Protein AF-A0A176YA03-F1 (afdb_monomer_lite)

Structure (mmCIF, N/CA/C/O backbone):
data_AF-A0A176YA03-F1
#
_entry.id   AF-A0A176YA03-F1
#
loop_
_atom_site.group_PDB
_atom_site.id
_atom_site.type_symbol
_atom_site.label_atom_id
_atom_site.label_alt_id
_atom_site.label_comp_id
_atom_site.label_asym_id
_atom_site.label_entity_id
_atom_site.label_seq_id
_atom_site.pdbx_PDB_ins_code
_atom_site.Cartn_x
_atom_site.Cartn_y
_atom_site.Cartn_z
_atom_site.occupancy
_atom_site.B_iso_or_equiv
_atom_site.auth_seq_id
_atom_site.auth_comp_id
_atom_site.auth_asym_id
_atom_site.auth_atom_id
_atom_site.pdbx_PDB_model_num
ATOM 1 N N . MET A 1 1 ? -5.492 6.329 22.529 1.00 81.88 1 MET A N 1
ATOM 2 C CA . MET A 1 1 ? -6.406 5.252 22.102 1.00 81.88 1 MET A CA 1
ATOM 3 C C . MET A 1 1 ? -7.360 5.937 21.164 1.00 81.88 1 MET A C 1
ATOM 5 O O . MET A 1 1 ? -7.962 6.919 21.582 1.00 81.88 1 MET A O 1
ATOM 9 N N . VAL A 1 2 ? -7.432 5.498 19.916 1.00 92.94 2 VAL A N 1
ATOM 10 C CA . VAL A 1 2 ? -8.194 6.234 18.900 1.00 92.94 2 VAL A CA 1
ATOM 11 C C . VAL A 1 2 ? -9.684 5.906 18.968 1.00 92.94 2 VAL A C 1
ATOM 13 O O . VAL A 1 2 ? -10.067 4.830 19.425 1.00 92.94 2 VAL A O 1
ATOM 16 N N . ASP A 1 3 ? -10.537 6.809 18.487 1.00 95.19 3 ASP A N 1
ATOM 17 C CA . ASP A 1 3 ? -11.963 6.523 18.306 1.00 95.19 3 ASP A CA 1
ATOM 18 C C . ASP A 1 3 ? -12.233 5.674 17.045 1.00 95.19 3 ASP A C 1
ATOM 20 O O . ASP A 1 3 ? -11.348 5.429 16.218 1.00 95.19 3 ASP A O 1
ATOM 24 N N . LEU A 1 4 ? -13.474 5.195 16.892 1.00 95.19 4 LEU A N 1
ATOM 25 C CA . LEU A 1 4 ? -13.870 4.343 15.761 1.00 95.19 4 LEU A CA 1
ATOM 26 C C . LEU A 1 4 ? -13.725 5.051 14.407 1.00 95.19 4 LEU A C 1
ATOM 28 O O . LEU A 1 4 ? -13.408 4.404 13.409 1.00 95.19 4 LEU A O 1
ATOM 32 N N . ALA A 1 5 ? -13.957 6.365 14.362 1.00 94.62 5 ALA A N 1
ATOM 33 C CA . ALA A 1 5 ? -13.844 7.146 13.135 1.00 94.62 5 ALA A CA 1
ATOM 34 C C . ALA A 1 5 ? -12.381 7.230 12.682 1.00 94.62 5 ALA A C 1
ATOM 36 O O . ALA A 1 5 ? -12.062 6.984 11.520 1.00 94.62 5 ALA A O 1
ATOM 37 N N . THR A 1 6 ? -11.480 7.492 13.620 1.00 95.56 6 THR A N 1
ATOM 38 C CA . THR A 1 6 ? -10.037 7.542 13.407 1.00 95.56 6 THR A CA 1
ATOM 39 C C . THR A 1 6 ? -9.495 6.165 13.035 1.00 95.56 6 THR A C 1
ATOM 41 O O . THR A 1 6 ? -8.720 6.061 12.087 1.00 95.56 6 THR A O 1
ATOM 44 N N . ALA A 1 7 ? -9.959 5.093 13.686 1.00 96.56 7 ALA A N 1
ATOM 45 C CA . ALA A 1 7 ? -9.622 3.722 13.304 1.00 96.56 7 ALA A CA 1
ATOM 46 C C . ALA A 1 7 ? -10.024 3.406 11.850 1.00 96.56 7 ALA A C 1
ATOM 48 O O . ALA A 1 7 ? -9.227 2.845 11.097 1.00 96.56 7 ALA A O 1
ATOM 49 N N . ALA A 1 8 ? -11.225 3.814 11.428 1.00 96.44 8 ALA A N 1
ATOM 50 C CA . ALA A 1 8 ? -11.693 3.636 10.053 1.00 96.44 8 ALA A CA 1
ATOM 51 C C . ALA A 1 8 ? -10.873 4.452 9.036 1.00 96.44 8 ALA A C 1
ATOM 53 O O . ALA A 1 8 ? -10.605 3.975 7.931 1.00 96.44 8 ALA A O 1
ATOM 54 N N . VAL A 1 9 ? -10.451 5.668 9.400 1.00 96.69 9 VAL A N 1
ATOM 55 C CA . VAL A 1 9 ? -9.565 6.505 8.572 1.00 96.69 9 VAL A CA 1
ATOM 56 C C . VAL A 1 9 ? -8.191 5.857 8.420 1.00 96.69 9 VAL A C 1
ATOM 58 O O . VAL A 1 9 ? -7.697 5.746 7.299 1.00 96.69 9 VAL A O 1
ATOM 61 N N . ILE A 1 10 ? -7.594 5.376 9.513 1.00 97.25 10 ILE A N 1
ATOM 62 C CA . ILE A 1 10 ? -6.307 4.671 9.480 1.00 97.25 10 ILE A CA 1
ATOM 63 C C . ILE A 1 10 ? -6.405 3.425 8.593 1.00 97.25 10 ILE A C 1
ATOM 65 O O . ILE A 1 10 ? -5.587 3.246 7.691 1.00 97.25 10 ILE A O 1
ATOM 69 N N . ALA A 1 11 ? -7.444 2.605 8.784 1.00 97.19 11 ALA A N 1
ATOM 70 C CA . ALA A 1 11 ? -7.681 1.424 7.960 1.00 97.19 11 ALA A CA 1
ATOM 71 C C . ALA A 1 11 ? -7.846 1.772 6.475 1.00 97.19 11 ALA A C 1
ATOM 73 O O . ALA A 1 11 ? -7.317 1.067 5.616 1.00 97.19 11 ALA A O 1
ATOM 74 N N . LYS A 1 12 ? -8.516 2.887 6.156 1.00 97.19 12 LYS A N 1
ATOM 75 C CA . LYS A 1 12 ? -8.605 3.390 4.783 1.00 97.19 12 LYS A CA 1
ATOM 76 C C . LYS A 1 12 ? -7.234 3.742 4.206 1.00 97.19 12 LYS A C 1
ATOM 78 O O . LYS A 1 12 ? -6.927 3.283 3.113 1.00 97.19 12 LYS A O 1
ATOM 83 N N . ILE A 1 13 ? -6.425 4.527 4.920 1.00 97.69 13 ILE A N 1
ATOM 84 C CA . ILE A 1 13 ? -5.099 4.954 4.442 1.00 97.69 13 ILE A CA 1
ATOM 85 C C . ILE A 1 13 ? -4.222 3.737 4.140 1.00 97.69 13 ILE A C 1
ATOM 87 O O . ILE A 1 13 ? -3.588 3.674 3.089 1.00 97.69 13 ILE A O 1
ATOM 91 N N . VAL A 1 14 ? -4.216 2.755 5.043 1.00 97.12 14 VAL A N 1
ATOM 92 C CA . VAL A 1 14 ? -3.431 1.527 4.882 1.00 97.12 14 VAL A CA 1
ATOM 93 C C . VAL A 1 14 ? -3.941 0.699 3.707 1.00 97.12 14 VAL A C 1
ATOM 95 O O . VAL A 1 14 ? -3.142 0.290 2.869 1.00 97.12 14 VAL A O 1
ATOM 98 N N . SER A 1 15 ? -5.260 0.509 3.599 1.00 96.31 15 SER A N 1
ATOM 99 C CA . SER A 1 15 ? -5.883 -0.197 2.474 1.00 96.31 15 SER A CA 1
ATOM 100 C C . SER A 1 15 ? -5.530 0.440 1.128 1.00 96.31 15 SER A C 1
ATOM 102 O O . SER A 1 15 ? -5.131 -0.257 0.196 1.00 96.31 15 SER A O 1
ATOM 104 N N . ASP A 1 16 ? -5.618 1.770 1.035 1.00 96.81 16 ASP A N 1
ATOM 105 C CA . ASP A 1 16 ? -5.291 2.511 -0.182 1.00 96.81 16 ASP A CA 1
ATOM 106 C C . ASP A 1 16 ? -3.795 2.382 -0.527 1.00 96.81 16 ASP A C 1
ATOM 108 O O . ASP A 1 16 ? -3.447 2.180 -1.690 1.00 96.81 16 ASP A O 1
ATOM 112 N N . ALA A 1 17 ? -2.906 2.458 0.470 1.00 96.06 17 ALA A N 1
ATOM 113 C CA . ALA A 1 17 ? -1.460 2.366 0.275 1.00 96.06 17 ALA A CA 1
ATOM 114 C C . ALA A 1 17 ? -1.011 0.971 -0.191 1.00 96.06 17 ALA A C 1
ATOM 116 O O . ALA A 1 17 ? -0.212 0.855 -1.124 1.00 96.06 17 ALA A O 1
ATOM 117 N N . VAL A 1 18 ? -1.548 -0.084 0.428 1.00 94.06 18 VAL A N 1
ATOM 118 C CA . VAL A 1 18 ? -1.314 -1.476 0.017 1.00 94.06 18 VAL A CA 1
ATOM 119 C C . VAL A 1 18 ? -1.878 -1.709 -1.388 1.00 94.06 18 VAL A C 1
ATOM 121 O O . VAL A 1 18 ? -1.164 -2.167 -2.279 1.00 94.06 18 VAL A O 1
ATOM 124 N N . GLY A 1 19 ? -3.113 -1.267 -1.642 1.00 93.38 19 GLY A N 1
ATOM 125 C CA . GLY A 1 19 ? -3.736 -1.368 -2.961 1.00 93.38 19 GLY A CA 1
ATOM 126 C C . GLY A 1 19 ? -2.995 -0.593 -4.059 1.00 93.38 19 GLY A C 1
ATOM 127 O O . GLY A 1 19 ? -2.983 -1.023 -5.214 1.00 93.38 19 GLY A O 1
ATOM 128 N N . ALA A 1 20 ? -2.350 0.531 -3.732 1.00 93.88 20 ALA A N 1
ATOM 129 C CA . ALA A 1 20 ? -1.474 1.247 -4.655 1.00 93.88 20 ALA A CA 1
ATOM 130 C C . ALA A 1 20 ? -0.243 0.400 -5.015 1.00 93.88 20 ALA A C 1
ATOM 132 O O . ALA A 1 20 ? 0.090 0.265 -6.194 1.00 93.88 20 ALA A O 1
ATOM 133 N N . PHE A 1 21 ? 0.400 -0.233 -4.033 1.00 92.94 21 PHE A N 1
ATOM 134 C CA . PHE A 1 21 ? 1.530 -1.120 -4.301 1.00 92.94 21 PHE A CA 1
ATOM 135 C C . PHE A 1 21 ? 1.143 -2.327 -5.161 1.00 92.94 21 PHE A C 1
ATOM 137 O O . PHE A 1 21 ? 1.826 -2.629 -6.140 1.00 92.94 21 PHE A O 1
ATOM 144 N N . ASP A 1 22 ? 0.014 -2.967 -4.862 1.00 90.94 22 ASP A N 1
ATOM 145 C CA . ASP A 1 22 ? -0.452 -4.154 -5.582 1.00 90.94 22 ASP A CA 1
ATOM 146 C C . ASP A 1 22 ? -0.590 -3.930 -7.091 1.00 90.94 22 ASP A C 1
ATOM 148 O O . ASP A 1 22 ? -0.326 -4.832 -7.890 1.00 90.94 22 ASP A O 1
ATOM 152 N N . LYS A 1 23 ? -0.984 -2.718 -7.500 1.00 90.44 23 LYS A N 1
ATOM 153 C CA . LYS A 1 23 ? -1.107 -2.340 -8.917 1.00 90.44 23 LYS A CA 1
ATOM 154 C C . LYS A 1 23 ? 0.237 -2.320 -9.638 1.00 90.44 23 LYS A C 1
ATOM 156 O O . LYS A 1 23 ? 0.282 -2.553 -10.843 1.00 90.44 23 LYS A O 1
ATOM 161 N N . VAL A 1 24 ? 1.321 -2.022 -8.925 1.00 90.38 24 VAL A N 1
ATOM 162 C CA . VAL A 1 24 ? 2.664 -1.881 -9.504 1.00 90.38 24 VAL A CA 1
ATOM 163 C C . VAL A 1 24 ? 3.581 -3.057 -9.181 1.00 90.38 24 VAL A C 1
ATOM 165 O O . VAL A 1 24 ? 4.628 -3.176 -9.814 1.00 90.38 24 VAL A O 1
ATOM 168 N N . PHE A 1 25 ? 3.189 -3.958 -8.273 1.00 88.62 25 PHE A N 1
ATOM 169 C CA . PHE A 1 25 ? 4.016 -5.062 -7.780 1.00 88.62 25 PHE A CA 1
ATOM 170 C C . PHE A 1 25 ? 4.712 -5.853 -8.886 1.00 88.62 25 PHE A C 1
ATOM 172 O O . PHE A 1 25 ? 5.917 -6.078 -8.822 1.00 88.62 25 PHE A O 1
ATOM 179 N N . ARG A 1 26 ? 3.978 -6.269 -9.925 1.00 84.00 26 ARG A N 1
ATOM 180 C CA . ARG A 1 26 ? 4.566 -7.079 -11.002 1.00 84.00 26 ARG A CA 1
ATOM 181 C C . ARG A 1 26 ? 5.707 -6.331 -11.692 1.00 84.00 26 ARG A C 1
ATOM 183 O O . ARG A 1 26 ? 6.813 -6.852 -11.792 1.00 84.00 26 ARG A O 1
ATOM 190 N N . GLY A 1 27 ? 5.454 -5.086 -12.094 1.00 86.00 27 GLY A N 1
ATOM 191 C CA . GLY 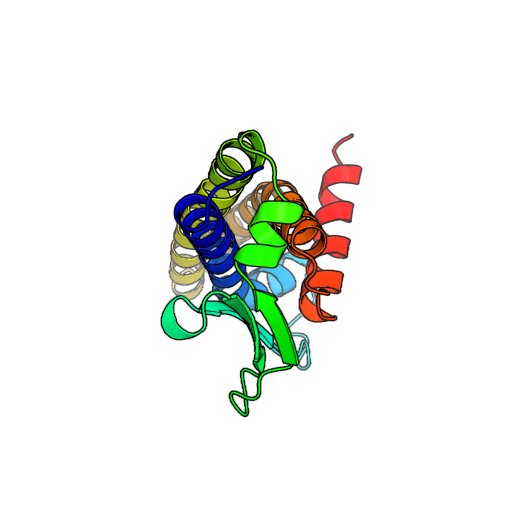A 1 27 ? 6.474 -4.236 -12.701 1.00 86.00 27 GLY A CA 1
ATOM 192 C C . GLY A 1 27 ? 7.628 -3.946 -11.740 1.00 86.00 27 GLY A C 1
ATOM 193 O O . GLY A 1 27 ? 8.785 -3.962 -12.157 1.00 86.00 27 GLY A O 1
ATOM 194 N N . TYR A 1 28 ? 7.326 -3.712 -10.462 1.00 87.31 28 TYR A N 1
ATOM 195 C CA . TYR A 1 28 ? 8.317 -3.509 -9.409 1.00 87.31 28 TYR A CA 1
ATOM 196 C C . TYR A 1 28 ? 9.273 -4.704 -9.331 1.00 87.31 28 TYR A C 1
ATOM 198 O O . TYR A 1 28 ? 10.487 -4.540 -9.459 1.00 87.31 28 TYR A O 1
ATOM 206 N N . MET A 1 29 ? 8.734 -5.921 -9.242 1.00 84.56 29 MET A N 1
ATOM 207 C CA . MET A 1 29 ? 9.519 -7.152 -9.188 1.00 84.56 29 MET A CA 1
ATOM 208 C C . MET A 1 29 ? 10.333 -7.397 -10.463 1.00 84.56 29 MET A C 1
ATOM 210 O O . MET A 1 29 ? 11.495 -7.798 -10.363 1.00 84.56 29 MET A O 1
ATOM 214 N N . ASP A 1 30 ? 9.775 -7.111 -11.643 1.00 81.38 30 ASP A N 1
ATOM 215 C CA . ASP A 1 30 ? 10.484 -7.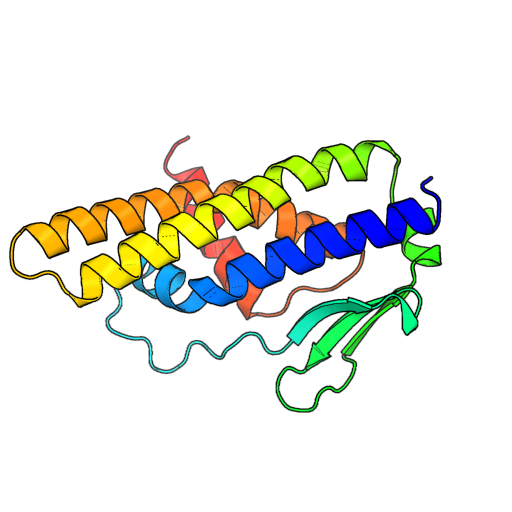228 -12.926 1.00 81.38 30 ASP A CA 1
ATOM 216 C C . ASP A 1 30 ? 11.710 -6.299 -12.981 1.00 81.38 30 ASP A C 1
ATOM 218 O O . ASP A 1 30 ? 12.801 -6.684 -13.420 1.00 81.38 30 ASP A O 1
ATOM 222 N N . VAL A 1 31 ? 11.550 -5.065 -12.497 1.00 83.75 31 VAL A N 1
ATOM 223 C CA . VAL A 1 31 ? 12.626 -4.070 -12.436 1.00 83.75 31 VAL A CA 1
ATOM 224 C C . VAL A 1 31 ? 13.697 -4.482 -11.428 1.00 83.75 31 VAL A C 1
ATOM 226 O O . VAL A 1 31 ? 14.888 -4.360 -11.732 1.00 83.75 31 VAL A O 1
ATOM 229 N N . LEU A 1 32 ? 13.295 -5.006 -10.265 1.00 77.81 32 LEU A N 1
ATOM 230 C CA . LEU A 1 32 ? 14.224 -5.400 -9.209 1.00 77.81 32 LEU A CA 1
ATOM 231 C C . LEU A 1 32 ? 15.024 -6.653 -9.545 1.00 77.81 32 LEU A C 1
ATOM 233 O O . LEU A 1 32 ? 16.244 -6.672 -9.376 1.00 77.81 32 LEU A O 1
ATOM 237 N N . LYS A 1 33 ? 14.362 -7.704 -10.029 1.00 72.06 33 LYS A N 1
ATOM 238 C CA . LYS A 1 33 ? 15.030 -8.988 -10.244 1.00 72.06 33 LYS A CA 1
ATOM 239 C C . LYS A 1 33 ? 15.917 -8.981 -11.490 1.00 72.06 33 LYS A C 1
ATOM 241 O O . LYS A 1 33 ? 16.803 -9.821 -11.580 1.00 72.06 33 LYS A O 1
ATOM 246 N N . ARG A 1 34 ? 15.722 -8.063 -12.455 1.00 59.50 34 ARG A N 1
ATOM 247 C CA . ARG A 1 34 ? 16.318 -8.150 -13.814 1.00 59.50 34 ARG A CA 1
ATOM 248 C C . ARG A 1 34 ? 16.123 -9.534 -14.463 1.00 59.50 34 ARG A C 1
ATOM 250 O O . ARG A 1 34 ? 16.806 -9.850 -15.433 1.00 59.50 34 ARG A O 1
ATOM 257 N N . VAL A 1 35 ? 15.218 -10.354 -13.930 1.00 44.69 35 VAL A N 1
ATOM 258 C CA . VAL A 1 35 ? 14.923 -11.689 -14.433 1.00 44.69 35 VAL A CA 1
ATOM 259 C C . VAL A 1 35 ? 13.874 -11.495 -15.523 1.00 44.69 35 VAL A C 1
ATOM 261 O O . VAL A 1 35 ? 12.863 -10.842 -15.253 1.00 44.69 35 VAL A O 1
ATOM 264 N N . PRO A 1 36 ? 14.103 -11.983 -16.753 1.00 42.03 36 PRO A N 1
ATOM 265 C CA . PRO A 1 36 ? 13.078 -11.957 -17.787 1.00 42.03 36 PRO A CA 1
ATOM 266 C C . PRO A 1 36 ? 11.845 -12.680 -17.245 1.00 42.03 36 PRO A C 1
ATOM 268 O O . PRO A 1 36 ? 11.962 -13.835 -16.852 1.00 42.03 36 PRO A O 1
ATOM 271 N N . THR A 1 37 ? 10.721 -11.958 -17.154 1.00 46.03 37 THR A N 1
ATOM 272 C CA . THR A 1 37 ? 9.368 -12.448 -16.826 1.00 46.03 37 THR A CA 1
ATOM 273 C C . THR A 1 37 ? 9.369 -13.768 -16.064 1.00 46.03 37 THR A C 1
ATOM 275 O O . THR A 1 37 ? 9.226 -14.822 -16.677 1.00 46.03 37 THR A O 1
ATOM 278 N N . VAL A 1 38 ? 9.531 -13.726 -14.736 1.00 42.09 38 VAL A N 1
ATOM 279 C CA . VAL A 1 38 ? 9.273 -14.919 -13.915 1.00 42.09 38 VAL A CA 1
ATOM 280 C C . VAL A 1 38 ? 7.808 -15.293 -14.165 1.00 42.09 38 VAL A C 1
ATOM 282 O O . VAL A 1 38 ? 6.935 -14.503 -13.799 1.00 42.09 38 VAL A O 1
ATOM 285 N N . PRO A 1 39 ? 7.492 -16.444 -14.787 1.00 46.66 39 PRO A N 1
ATOM 286 C CA . PRO A 1 39 ? 6.112 -16.778 -15.144 1.00 46.66 39 PRO A CA 1
ATOM 287 C C . PRO A 1 39 ? 5.208 -17.015 -13.922 1.00 46.66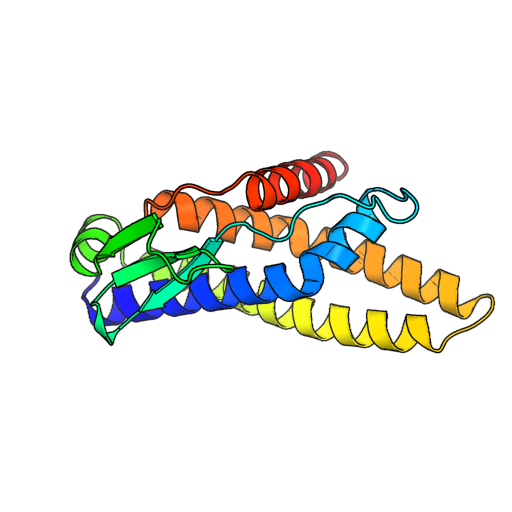 39 PRO A C 1
ATOM 289 O O . PRO A 1 39 ? 4.011 -17.225 -14.072 1.00 46.66 39 PRO A O 1
ATOM 292 N N . THR A 1 40 ? 5.763 -16.997 -12.708 1.00 54.56 40 THR A N 1
ATOM 293 C CA . THR A 1 40 ? 5.121 -17.526 -11.502 1.00 54.56 40 THR A CA 1
ATOM 294 C C . THR A 1 40 ? 5.454 -16.717 -10.245 1.00 54.56 40 THR A C 1
ATOM 296 O O . THR A 1 40 ? 5.822 -17.285 -9.220 1.00 54.56 40 THR A O 1
ATOM 299 N N . LEU A 1 41 ? 5.358 -15.386 -10.284 1.00 56.81 41 LEU A N 1
ATOM 300 C CA . LEU A 1 41 ? 5.044 -14.661 -9.048 1.00 56.81 41 LEU A CA 1
ATOM 301 C C . LEU A 1 41 ? 3.516 -14.607 -8.962 1.00 56.81 41 LEU A C 1
ATOM 303 O O . LEU A 1 41 ? 2.914 -13.859 -9.739 1.00 56.81 41 LEU A O 1
ATOM 307 N N . PRO A 1 42 ? 2.878 -15.443 -8.120 1.00 60.56 42 PRO A N 1
ATOM 308 C CA . PRO A 1 42 ? 1.432 -15.419 -8.000 1.00 60.56 42 PRO A CA 1
ATOM 309 C C . PRO A 1 42 ? 0.982 -14.011 -7.573 1.00 60.56 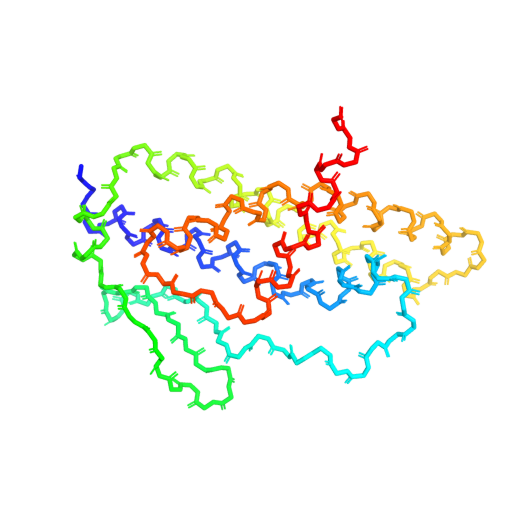42 PRO A C 1
ATOM 311 O O . PRO A 1 42 ? 1.693 -13.338 -6.815 1.00 60.56 42 PRO A O 1
ATOM 314 N N . PRO A 1 43 ? -0.167 -13.527 -8.082 1.00 66.50 43 PRO A N 1
ATOM 315 C CA . PRO A 1 43 ? -0.773 -12.312 -7.548 1.00 66.50 43 PRO A CA 1
ATOM 316 C C . PRO A 1 43 ? -0.987 -12.479 -6.035 1.00 66.50 43 PRO A C 1
ATOM 318 O O . PRO A 1 43 ? -1.076 -13.619 -5.569 1.00 66.50 43 PRO A O 1
ATOM 321 N N . PRO A 1 44 ? -1.075 -11.376 -5.270 1.00 71.00 44 PRO A N 1
ATOM 322 C CA . PRO A 1 44 ? -1.301 -11.478 -3.833 1.00 71.00 44 PRO A CA 1
ATOM 323 C C . PRO A 1 44 ? -2.559 -12.313 -3.589 1.00 71.00 44 PRO A C 1
ATOM 325 O O . PRO A 1 44 ? -3.573 -12.153 -4.283 1.00 71.00 44 PRO A O 1
ATOM 328 N N . ALA A 1 45 ? -2.467 -13.261 -2.658 1.00 78.31 45 ALA A N 1
ATOM 329 C CA . ALA A 1 45 ? -3.554 -14.198 -2.392 1.00 78.31 45 ALA A CA 1
ATOM 330 C C . ALA A 1 45 ? -4.750 -13.457 -1.782 1.00 78.31 45 ALA A C 1
ATOM 332 O O . ALA A 1 45 ? -5.912 -13.804 -2.033 1.00 78.31 45 ALA A O 1
ATOM 333 N N . PHE A 1 46 ? -4.453 -12.385 -1.044 1.00 84.62 46 PHE A N 1
ATOM 334 C CA . PHE A 1 46 ? -5.429 -11.557 -0.360 1.00 84.62 46 PHE A CA 1
ATOM 335 C C . PHE A 1 46 ? -5.298 -10.080 -0.751 1.00 84.62 46 PHE A C 1
ATOM 337 O O . PHE A 1 46 ? -4.259 -9.614 -1.207 1.00 84.62 46 PHE A O 1
ATOM 344 N N . ALA A 1 47 ? -6.383 -9.334 -0.591 1.00 86.94 47 ALA A N 1
ATOM 345 C CA . ALA A 1 47 ? -6.385 -7.881 -0.597 1.00 86.94 47 ALA A CA 1
ATOM 346 C C . ALA A 1 47 ? -6.731 -7.385 0.808 1.00 86.94 47 ALA A C 1
ATOM 348 O O . ALA A 1 47 ? -7.729 -7.836 1.383 1.00 86.94 47 ALA A O 1
ATOM 349 N N . ASP A 1 48 ? -5.940 -6.444 1.319 1.00 90.94 48 ASP A N 1
ATOM 350 C CA . ASP A 1 48 ? -6.196 -5.771 2.589 1.00 90.94 48 ASP A CA 1
ATOM 351 C C . ASP A 1 48 ? -7.149 -4.592 2.368 1.00 90.94 48 ASP A C 1
ATOM 353 O O . ASP A 1 48 ? -6.824 -3.578 1.741 1.00 90.94 48 ASP A O 1
ATOM 357 N N . VAL A 1 49 ? -8.378 -4.748 2.850 1.00 91.44 49 VAL A N 1
ATOM 358 C CA . VAL A 1 49 ? -9.516 -3.902 2.499 1.00 91.44 49 VAL A CA 1
ATOM 359 C C . VAL A 1 49 ? -10.101 -3.250 3.740 1.00 91.44 49 VAL A C 1
ATOM 361 O O . VAL A 1 49 ? -10.486 -3.917 4.703 1.00 91.44 49 VAL A O 1
ATOM 364 N N . ASN A 1 50 ? -10.248 -1.929 3.690 1.00 95.25 50 ASN A N 1
ATOM 365 C CA . ASN A 1 50 ? -11.097 -1.218 4.634 1.00 95.25 50 ASN A CA 1
ATOM 366 C C . ASN A 1 50 ? -12.574 -1.545 4.370 1.00 95.25 50 ASN A C 1
ATOM 368 O O . ASN A 1 50 ? -13.076 -1.314 3.270 1.00 95.25 50 ASN A O 1
ATOM 372 N N . SER A 1 51 ? -13.286 -2.055 5.374 1.00 93.62 51 SER A N 1
ATOM 373 C CA . SER A 1 51 ? -14.658 -2.551 5.243 1.00 93.62 51 SER A CA 1
ATOM 374 C C . SER A 1 51 ? -15.590 -1.889 6.272 1.00 93.62 51 SER A C 1
ATOM 376 O O . SER A 1 51 ? -16.002 -2.544 7.236 1.00 93.62 51 SER A O 1
ATOM 378 N N . PRO A 1 52 ? -15.987 -0.610 6.074 1.00 92.38 52 PRO A N 1
ATOM 379 C CA . PRO A 1 52 ? -16.847 0.124 7.009 1.00 92.38 52 PRO A CA 1
ATOM 380 C C . PRO A 1 52 ? -18.184 -0.550 7.309 1.00 92.38 52 PRO A C 1
ATOM 382 O O . PRO A 1 52 ? -18.624 -0.541 8.451 1.00 92.38 52 PRO A O 1
ATOM 385 N N . HIS A 1 53 ? -18.800 -1.215 6.329 1.00 91.69 53 HIS A N 1
ATOM 386 C CA . HIS A 1 53 ? -20.046 -1.967 6.530 1.00 91.69 53 HIS A CA 1
ATOM 387 C C . HIS A 1 53 ? -19.889 -3.175 7.464 1.00 91.69 53 HIS A C 1
ATOM 389 O O . HIS A 1 53 ? -20.875 -3.658 8.006 1.00 91.69 53 HIS A O 1
ATOM 395 N N . GLN A 1 54 ? -18.659 -3.659 7.661 1.00 90.94 54 GLN A N 1
ATOM 396 C CA . GLN A 1 54 ? -18.319 -4.719 8.620 1.00 90.94 54 GLN A CA 1
ATOM 397 C C . GLN A 1 54 ? -17.650 -4.163 9.883 1.00 90.94 54 GLN A C 1
ATOM 399 O O . GLN A 1 54 ? -17.245 -4.941 10.741 1.00 90.94 54 GLN A O 1
ATOM 404 N N . ASN A 1 55 ? -17.520 -2.835 10.005 1.00 95.44 55 ASN A N 1
ATOM 405 C CA . ASN A 1 55 ? -16.756 -2.169 11.061 1.00 95.44 55 ASN A CA 1
ATOM 406 C C . ASN A 1 55 ? -15.358 -2.783 11.256 1.00 95.44 55 ASN A C 1
ATOM 408 O O . ASN A 1 55 ? -14.949 -3.058 12.388 1.00 95.44 55 ASN A O 1
ATOM 412 N N . ALA A 1 56 ? -14.654 -3.063 10.155 1.00 95.81 56 ALA A N 1
ATOM 413 C CA . ALA A 1 56 ? -13.405 -3.811 10.198 1.00 95.81 56 ALA A CA 1
ATOM 414 C C . ALA A 1 56 ? -12.443 -3.486 9.051 1.00 95.81 56 ALA A C 1
ATOM 416 O O . ALA A 1 56 ? -12.839 -3.052 7.971 1.00 95.81 56 ALA A O 1
ATOM 417 N N . PHE A 1 57 ? -11.173 -3.789 9.293 1.00 95.88 57 PHE A N 1
ATOM 418 C CA . PHE A 1 57 ? -10.130 -3.965 8.296 1.00 95.88 57 PHE A CA 1
ATOM 419 C C . PHE A 1 57 ? -9.937 -5.465 8.052 1.00 95.88 57 PHE A C 1
ATOM 421 O O . PHE A 1 57 ? -9.803 -6.239 9.002 1.00 95.88 57 PHE A O 1
ATOM 428 N N . VAL A 1 58 ? -10.005 -5.903 6.796 1.00 94.75 58 VAL A N 1
ATOM 429 C CA . VAL A 1 58 ? -10.124 -7.328 6.455 1.00 94.75 58 VAL A CA 1
ATOM 430 C C . VAL A 1 58 ? -9.139 -7.725 5.368 1.00 94.75 58 VAL A C 1
ATOM 432 O O . VAL A 1 58 ? -8.962 -6.985 4.407 1.00 94.75 58 VAL A O 1
ATOM 435 N N . ALA A 1 59 ? -8.580 -8.928 5.467 1.00 92.19 59 ALA A N 1
ATOM 436 C CA . ALA A 1 59 ? -7.885 -9.563 4.353 1.00 92.19 59 ALA A CA 1
ATOM 437 C C . ALA A 1 59 ? -8.873 -10.490 3.633 1.00 92.19 59 ALA A C 1
ATOM 439 O O . ALA A 1 59 ? -9.422 -11.415 4.246 1.00 92.19 59 ALA A O 1
ATOM 440 N N . ARG A 1 60 ? -9.134 -10.247 2.344 1.00 90.62 60 ARG A N 1
ATOM 441 C CA . ARG A 1 60 ? -10.054 -11.060 1.525 1.00 90.62 60 ARG A CA 1
ATOM 442 C C . ARG A 1 60 ? -9.346 -11.712 0.359 1.00 90.62 60 ARG A C 1
ATOM 444 O O . ARG A 1 60 ? -8.564 -11.057 -0.320 1.00 90.62 60 ARG A O 1
ATOM 451 N N . SER A 1 61 ? -9.689 -12.964 0.074 1.00 86.56 61 SER A N 1
ATOM 452 C CA . SER A 1 61 ? -9.229 -13.648 -1.132 1.00 86.56 61 SER A CA 1
ATOM 453 C C . SER A 1 61 ? -9.617 -12.856 -2.374 1.00 86.56 61 SER A C 1
ATOM 455 O O . SER A 1 61 ? -10.783 -12.495 -2.554 1.00 86.56 61 SER A O 1
ATOM 457 N N . ARG A 1 62 ? -8.651 -12.641 -3.267 1.00 82.44 62 ARG A N 1
ATOM 458 C CA . ARG A 1 62 ? -8.916 -12.013 -4.568 1.00 82.44 62 ARG A CA 1
ATOM 459 C C . ARG A 1 62 ? -9.678 -12.922 -5.534 1.00 82.44 62 ARG A C 1
ATOM 461 O O . ARG A 1 62 ? -10.248 -12.423 -6.497 1.00 82.44 62 ARG A O 1
ATOM 468 N N . GLN A 1 63 ? -9.680 -14.234 -5.296 1.00 83.06 63 GLN A N 1
ATOM 469 C CA . GLN A 1 63 ? -10.280 -15.222 -6.199 1.00 83.06 63 GLN A CA 1
ATOM 470 C C . GLN A 1 63 ? -11.706 -15.595 -5.793 1.00 83.06 63 GLN A C 1
ATOM 472 O O . GLN A 1 63 ? -12.587 -15.670 -6.642 1.00 83.06 63 GLN A O 1
ATOM 477 N N . SER A 1 64 ? -11.938 -15.828 -4.500 1.00 83.56 64 SER A N 1
ATOM 478 C CA . SER A 1 64 ? -13.220 -16.333 -3.989 1.00 83.56 64 SER A CA 1
ATOM 479 C C . SER A 1 64 ? -14.008 -15.307 -3.175 1.00 83.56 64 SER A C 1
ATOM 481 O O . SER A 1 64 ? -15.086 -15.628 -2.683 1.00 83.56 64 SER A O 1
ATOM 483 N N . ALA A 1 65 ? -13.463 -14.100 -2.970 1.00 79.56 65 ALA A N 1
ATOM 484 C CA . ALA A 1 65 ? -13.971 -13.090 -2.035 1.00 79.56 65 ALA A CA 1
ATOM 485 C C . ALA A 1 65 ? -14.095 -13.570 -0.572 1.00 79.56 65 ALA A C 1
ATOM 487 O O . ALA A 1 65 ? -14.603 -12.837 0.281 1.00 79.56 65 ALA A O 1
ATOM 488 N N . GLN A 1 66 ? -13.602 -14.774 -0.261 1.00 87.19 66 GLN A N 1
ATOM 489 C CA . GLN A 1 66 ? -13.630 -15.345 1.076 1.00 87.19 66 GLN A CA 1
ATOM 490 C C . GLN A 1 66 ? -12.801 -14.494 2.035 1.00 87.19 66 GLN A C 1
ATOM 492 O O . GLN A 1 66 ? -11.685 -14.072 1.723 1.00 87.19 66 GLN A O 1
ATOM 497 N N . LEU A 1 67 ? -13.354 -14.252 3.218 1.00 88.62 67 LEU A N 1
ATOM 498 C CA . LEU A 1 67 ? -12.675 -13.530 4.278 1.00 88.62 67 LEU A CA 1
ATOM 499 C C . LEU A 1 67 ? -11.655 -14.451 4.956 1.00 88.62 67 LEU A C 1
ATOM 501 O O . LEU A 1 67 ? -12.004 -15.547 5.387 1.00 88.62 67 LEU A O 1
ATOM 505 N N . TYR A 1 68 ? -10.403 -14.004 5.014 1.00 88.62 68 TYR A N 1
ATOM 506 C CA . TYR A 1 68 ? -9.284 -14.773 5.557 1.00 88.62 68 TYR A CA 1
ATOM 507 C C . TYR A 1 68 ? -8.856 -14.254 6.931 1.00 88.62 68 TYR A C 1
ATOM 509 O O . TYR A 1 68 ? -8.603 -15.033 7.845 1.00 88.62 68 TYR A O 1
ATOM 517 N N . GLN A 1 69 ? -8.822 -12.930 7.095 1.00 93.31 69 GLN A N 1
ATOM 518 C CA . GLN A 1 69 ? -8.501 -12.281 8.364 1.00 93.31 69 GLN A CA 1
ATOM 519 C C . GLN A 1 69 ? -9.412 -11.079 8.594 1.00 93.31 69 GLN A C 1
ATOM 521 O O . GLN A 1 69 ? -9.920 -10.464 7.653 1.00 93.31 69 GLN A O 1
ATOM 526 N N . THR A 1 70 ? -9.636 -10.737 9.858 1.00 95.56 70 THR A N 1
ATOM 527 C CA . THR A 1 70 ? -10.451 -9.587 10.260 1.00 95.56 70 THR A CA 1
ATOM 528 C C . THR A 1 70 ? -9.877 -8.954 11.507 1.00 95.56 70 THR A C 1
ATOM 530 O O . THR A 1 70 ? -9.645 -9.634 12.504 1.00 95.56 70 THR A O 1
ATOM 533 N N . VAL A 1 71 ? -9.733 -7.635 11.459 1.00 96.44 71 VAL A N 1
ATOM 534 C CA . VAL A 1 71 ? -9.499 -6.792 12.623 1.00 96.44 71 VAL A CA 1
ATOM 535 C C . VAL A 1 71 ? -10.612 -5.760 12.682 1.00 96.44 71 VAL A C 1
ATOM 537 O O . VAL A 1 71 ? -10.743 -4.905 11.810 1.00 96.44 71 VAL A O 1
ATOM 540 N N . THR A 1 72 ? -11.441 -5.838 13.713 1.00 97.69 72 THR A N 1
ATOM 541 C CA . THR A 1 72 ? -12.522 -4.872 13.924 1.00 97.69 72 THR A CA 1
ATOM 542 C C . THR A 1 72 ? -11.967 -3.493 14.271 1.00 97.69 72 THR A C 1
ATOM 544 O O . THR A 1 72 ? -10.896 -3.368 14.863 1.00 97.69 72 THR A O 1
ATOM 547 N N . TYR A 1 73 ? -12.724 -2.436 13.990 1.00 97.50 73 TYR A N 1
ATOM 548 C CA . TYR A 1 73 ? -12.349 -1.083 14.397 1.00 97.50 73 TYR A CA 1
ATOM 549 C C . TYR A 1 73 ? -12.199 -0.952 15.912 1.00 97.50 73 TYR A C 1
ATOM 551 O O . TYR A 1 73 ? -11.331 -0.216 16.356 1.00 97.50 73 TYR A O 1
ATOM 559 N N . LYS A 1 74 ? -12.960 -1.714 16.708 1.00 96.81 74 LYS A N 1
ATOM 560 C CA . LYS A 1 74 ? -12.775 -1.764 18.168 1.00 96.81 74 LYS A CA 1
ATOM 561 C C . LYS A 1 74 ? -11.389 -2.290 18.549 1.00 96.81 74 LYS A C 1
ATOM 563 O O . LYS A 1 74 ? -10.698 -1.661 19.339 1.00 96.81 74 LYS A O 1
ATOM 568 N N . GLN A 1 75 ? -10.950 -3.383 17.926 1.00 97.12 75 GLN A N 1
ATOM 569 C CA . GLN A 1 75 ? -9.594 -3.905 18.127 1.00 97.12 75 GLN A CA 1
ATOM 570 C C . GLN A 1 75 ? -8.525 -2.916 17.643 1.00 97.12 75 GLN A C 1
ATOM 572 O O . GLN A 1 75 ? -7.459 -2.824 18.244 1.00 97.12 75 GLN A O 1
ATOM 577 N N . LEU A 1 76 ? -8.793 -2.155 16.577 1.00 96.75 76 LEU A N 1
ATOM 578 C CA . LEU A 1 76 ? -7.894 -1.083 16.147 1.00 96.75 76 LEU A CA 1
ATOM 579 C C . LEU A 1 76 ? -7.831 0.057 17.168 1.00 96.75 76 LEU A C 1
ATOM 581 O O . LEU A 1 76 ? -6.735 0.530 17.449 1.00 96.75 76 LEU A O 1
ATOM 585 N N . CYS A 1 77 ? -8.956 0.464 17.762 1.00 96.62 77 CYS A N 1
ATOM 586 C CA . CYS A 1 77 ? -8.976 1.459 18.836 1.00 96.62 77 CYS A CA 1
ATOM 587 C C . CYS A 1 77 ? -8.041 1.052 19.978 1.00 96.62 77 CYS A C 1
ATOM 589 O O . CYS A 1 77 ? -7.238 1.868 20.416 1.00 96.62 77 CYS A O 1
ATOM 591 N N . GLU A 1 78 ? -8.093 -0.214 20.399 1.00 95.69 78 GLU A N 1
ATOM 592 C CA . GLU A 1 78 ? -7.264 -0.771 21.477 1.00 95.69 78 GLU A CA 1
ATOM 593 C C . GLU A 1 78 ? -5.767 -0.842 21.126 1.00 95.69 78 GLU A C 1
ATOM 595 O O . GLU A 1 78 ? -4.918 -0.715 22.007 1.00 95.69 78 GLU A O 1
ATOM 600 N N . ARG A 1 79 ? -5.430 -1.049 19.846 1.00 95.19 79 ARG A N 1
ATOM 601 C CA . ARG A 1 79 ? -4.044 -1.237 19.374 1.00 95.19 79 ARG A CA 1
ATOM 602 C C . ARG A 1 79 ? -3.344 0.057 18.971 1.00 95.19 79 ARG A C 1
ATOM 604 O O . ARG A 1 79 ? -2.114 0.107 18.988 1.00 95.19 79 ARG A O 1
ATOM 611 N N . LEU A 1 80 ? -4.103 1.064 18.548 1.00 96.25 80 LEU A N 1
ATOM 612 C CA . LEU A 1 80 ? -3.569 2.263 17.911 1.00 96.25 80 LEU A CA 1
ATOM 613 C C . LEU A 1 80 ? -3.592 3.477 18.846 1.00 96.25 80 LEU A C 1
ATOM 615 O O . LEU A 1 80 ? -4.491 3.672 19.672 1.00 96.25 80 LEU A O 1
ATOM 619 N N . SER A 1 81 ? -2.583 4.325 18.682 1.00 95.12 81 SER A N 1
ATOM 620 C CA . SER A 1 81 ? -2.461 5.615 19.353 1.00 95.12 81 SER A CA 1
ATOM 621 C C . SER A 1 81 ? -2.789 6.768 18.405 1.00 95.12 81 SER A C 1
ATOM 623 O O . SER A 1 81 ? -2.863 6.601 17.191 1.00 95.12 81 SER A O 1
ATOM 625 N N . ASP A 1 82 ? -2.974 7.966 18.950 1.00 88.12 82 ASP A N 1
ATOM 626 C CA . ASP A 1 82 ? -3.410 9.123 18.159 1.00 88.12 82 ASP A CA 1
ATOM 627 C C . ASP A 1 82 ? -2.344 9.536 17.125 1.00 88.12 82 ASP A C 1
ATOM 629 O O . ASP A 1 82 ? -2.673 9.941 16.011 1.00 88.12 82 ASP A O 1
ATOM 633 N N . GLY A 1 83 ? -1.063 9.315 17.445 1.00 94.06 83 GLY A N 1
ATOM 634 C CA . GLY A 1 83 ? 0.058 9.543 16.529 1.00 94.06 83 GLY A CA 1
ATOM 635 C C . GLY A 1 83 ? 0.154 8.533 15.381 1.00 94.06 83 GLY A C 1
ATOM 636 O O . GLY A 1 83 ? 0.848 8.790 14.400 1.00 94.06 83 GLY A O 1
ATOM 637 N N . ASP A 1 84 ? -0.551 7.399 15.451 1.00 96.25 84 ASP A N 1
ATOM 638 C CA . ASP A 1 84 ? -0.505 6.385 14.394 1.00 96.25 84 ASP A CA 1
ATOM 639 C C . ASP A 1 84 ? -1.150 6.859 13.094 1.00 96.25 84 ASP A C 1
ATOM 641 O O . ASP A 1 84 ? -0.723 6.462 12.007 1.00 96.25 84 ASP A O 1
ATOM 645 N N . ARG A 1 85 ? -2.140 7.751 13.192 1.00 94.88 85 ARG A N 1
ATOM 646 C CA . ARG A 1 85 ? -2.731 8.392 12.020 1.00 94.88 85 ARG A CA 1
ATOM 647 C C . ARG A 1 85 ? -1.706 9.256 11.292 1.00 94.88 85 ARG A C 1
ATOM 649 O O . ARG A 1 85 ? -1.490 9.069 10.099 1.00 94.88 85 ARG A O 1
ATOM 656 N N . GLU A 1 86 ? -1.068 10.182 12.000 1.00 94.38 86 GLU A N 1
ATOM 657 C CA . GLU A 1 86 ? -0.062 11.073 11.408 1.00 94.38 86 GLU A CA 1
ATOM 658 C C . GLU A 1 86 ? 1.123 10.281 10.848 1.00 94.38 86 GLU A C 1
ATOM 660 O O . GLU A 1 86 ? 1.606 10.560 9.746 1.00 94.38 86 GLU A O 1
ATOM 665 N N . TYR A 1 87 ? 1.536 9.236 11.573 1.00 96.12 87 TYR A N 1
ATOM 666 C CA . TYR A 1 87 ? 2.583 8.326 11.137 1.00 96.12 87 TYR A CA 1
ATOM 667 C C . TYR A 1 87 ? 2.267 7.691 9.781 1.00 96.12 87 TYR A C 1
ATOM 669 O O . TYR A 1 87 ? 3.125 7.714 8.900 1.00 96.12 87 TYR A O 1
ATOM 677 N N . ILE A 1 88 ? 1.064 7.130 9.597 1.00 97.06 88 ILE A N 1
ATOM 678 C CA . ILE A 1 88 ? 0.726 6.355 8.394 1.00 97.06 88 ILE A CA 1
ATOM 679 C C . ILE A 1 88 ? 0.294 7.224 7.207 1.00 97.06 88 ILE A C 1
ATOM 681 O O . ILE A 1 88 ? 0.426 6.803 6.056 1.00 97.06 88 ILE A O 1
ATOM 685 N N . GLU A 1 89 ? -0.154 8.459 7.449 1.00 96.56 89 GLU A N 1
ATOM 686 C CA . GLU A 1 89 ? -0.513 9.405 6.386 1.00 96.56 89 GLU A CA 1
ATOM 687 C C . GLU A 1 89 ? 0.664 9.699 5.446 1.00 96.56 89 GLU A C 1
ATOM 689 O O . GLU A 1 89 ? 0.494 9.721 4.226 1.00 96.56 89 GLU A O 1
ATOM 694 N N . THR A 1 90 ? 1.867 9.889 5.991 1.00 96.56 90 THR A N 1
ATOM 695 C CA . THR A 1 90 ? 3.063 10.215 5.197 1.00 96.56 90 THR A CA 1
ATOM 696 C C . THR A 1 90 ? 3.462 9.095 4.222 1.00 96.56 90 THR A C 1
ATOM 698 O O . THR A 1 90 ? 3.497 9.349 3.013 1.00 96.56 90 THR A O 1
ATOM 701 N N . PRO A 1 91 ? 3.743 7.854 4.671 1.00 96.88 91 PRO A N 1
ATOM 702 C CA . PRO A 1 91 ? 4.066 6.761 3.764 1.00 96.88 91 PRO A CA 1
ATOM 703 C C . PRO A 1 91 ? 2.871 6.385 2.875 1.00 96.88 91 PRO A C 1
ATOM 705 O O . PRO A 1 91 ? 3.087 6.047 1.715 1.00 96.88 91 PRO A O 1
ATOM 708 N N . GLY A 1 92 ? 1.623 6.526 3.344 1.00 96.56 92 GLY A N 1
ATOM 709 C CA . GLY A 1 92 ? 0.436 6.299 2.515 1.00 96.56 92 GLY A CA 1
ATOM 710 C C . GLY A 1 92 ? 0.356 7.244 1.311 1.00 96.56 92 GLY A C 1
ATOM 711 O O . GLY A 1 92 ? 0.215 6.793 0.173 1.00 96.56 92 GLY A O 1
ATOM 712 N N . ARG A 1 93 ? 0.540 8.555 1.527 1.00 96.69 93 ARG A N 1
ATOM 713 C CA . ARG A 1 93 ? 0.595 9.551 0.438 1.00 96.69 93 ARG A CA 1
ATOM 714 C C . ARG A 1 93 ? 1.785 9.324 -0.494 1.00 96.69 93 ARG A C 1
ATOM 716 O O . ARG A 1 93 ? 1.655 9.494 -1.706 1.00 96.69 93 ARG A O 1
ATOM 723 N N . ALA A 1 94 ? 2.936 8.934 0.055 1.00 96.88 94 ALA A N 1
ATOM 724 C CA . ALA A 1 94 ? 4.112 8.613 -0.747 1.00 96.88 94 ALA A CA 1
ATOM 725 C C . ALA A 1 94 ? 3.842 7.427 -1.688 1.00 96.88 94 ALA A C 1
ATOM 727 O O . ALA A 1 94 ? 4.154 7.515 -2.874 1.00 96.88 94 ALA A O 1
ATOM 728 N N . MET A 1 95 ? 3.206 6.360 -1.19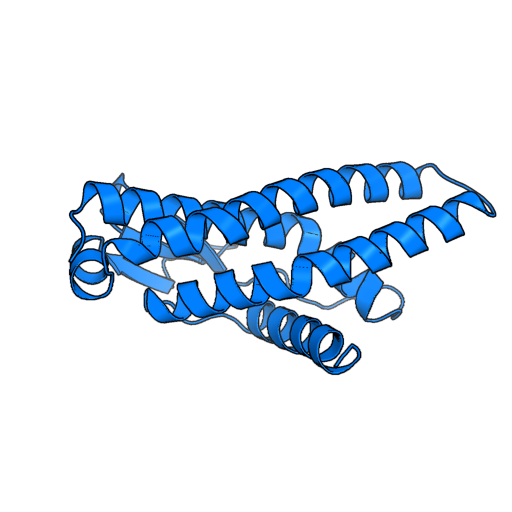5 1.00 97.00 95 MET A N 1
ATOM 729 C CA . MET A 1 95 ? 2.858 5.189 -2.006 1.00 97.00 95 MET A CA 1
ATOM 730 C C . MET A 1 95 ? 1.912 5.529 -3.162 1.00 97.00 95 MET A C 1
ATOM 732 O O . MET A 1 95 ? 2.174 5.113 -4.290 1.00 97.00 95 MET A O 1
ATOM 736 N N . ASP A 1 96 ? 0.871 6.331 -2.923 1.00 96.31 96 ASP A N 1
ATOM 737 C CA . ASP A 1 96 ? -0.025 6.802 -3.992 1.00 96.31 96 ASP A CA 1
ATOM 738 C C . ASP A 1 96 ? 0.731 7.641 -5.041 1.00 96.31 96 ASP A C 1
ATOM 740 O O . ASP A 1 96 ? 0.635 7.390 -6.245 1.00 96.31 96 ASP A O 1
ATOM 744 N N . SER A 1 97 ? 1.566 8.587 -4.598 1.00 97.06 97 SER A N 1
ATOM 745 C CA . SER A 1 97 ? 2.378 9.413 -5.501 1.00 97.06 97 SER A CA 1
ATOM 746 C C . SER A 1 97 ? 3.320 8.570 -6.365 1.00 97.06 97 SER A C 1
ATOM 748 O O . SER A 1 97 ? 3.361 8.730 -7.590 1.00 97.06 97 SER A O 1
ATOM 750 N N . TYR A 1 98 ? 4.045 7.631 -5.755 1.00 96.75 98 TYR A N 1
ATOM 751 C CA . TYR A 1 98 ? 4.961 6.766 -6.487 1.00 96.75 98 TYR A CA 1
ATOM 752 C C . TYR A 1 98 ? 4.228 5.809 -7.425 1.00 96.75 98 TYR A C 1
ATOM 754 O O . TYR A 1 98 ? 4.719 5.570 -8.525 1.00 96.75 98 TYR A O 1
ATOM 762 N N . GLN A 1 99 ? 3.047 5.303 -7.055 1.00 96.00 99 GLN A N 1
ATOM 763 C CA . GLN A 1 99 ? 2.224 4.487 -7.949 1.00 96.00 99 GLN A CA 1
ATOM 764 C C . GLN A 1 99 ? 1.844 5.259 -9.218 1.00 96.00 99 GLN A C 1
ATOM 766 O O . GLN A 1 99 ? 1.962 4.724 -10.319 1.00 96.00 99 GLN A O 1
ATOM 771 N N . ARG A 1 100 ? 1.418 6.521 -9.102 1.00 96.50 100 ARG A N 1
ATOM 772 C CA . ARG A 1 100 ? 1.064 7.349 -10.271 1.00 96.50 100 ARG A CA 1
ATOM 773 C C . ARG A 1 100 ? 2.264 7.597 -11.181 1.00 96.50 100 ARG A C 1
ATOM 775 O O . ARG A 1 100 ? 2.163 7.417 -12.393 1.00 96.50 100 ARG A O 1
ATOM 782 N N . GLN A 1 101 ? 3.405 7.961 -10.595 1.00 96.25 101 GLN A N 1
ATOM 783 C CA . GLN A 1 101 ? 4.650 8.156 -11.341 1.00 96.25 101 GLN A CA 1
ATOM 784 C C . GLN A 1 101 ? 5.086 6.865 -12.037 1.00 96.25 101 GLN A C 1
ATOM 786 O O . GLN A 1 101 ? 5.450 6.886 -13.209 1.00 96.25 101 GLN A O 1
ATOM 791 N N . TRP A 1 102 ? 4.992 5.732 -11.339 1.00 96.00 102 TRP A N 1
ATOM 792 C CA . TRP A 1 102 ? 5.327 4.427 -11.889 1.00 96.00 102 TRP A CA 1
ATOM 793 C C . TRP A 1 102 ? 4.497 4.093 -13.118 1.00 96.00 102 TRP A C 1
ATOM 795 O O . TRP A 1 102 ? 5.071 3.752 -14.147 1.00 96.00 102 TRP A O 1
ATOM 805 N N . LEU A 1 103 ? 3.167 4.193 -13.022 1.00 93.69 103 LEU A N 1
ATOM 806 C CA . LEU A 1 103 ? 2.279 3.876 -14.141 1.00 93.69 103 LEU A CA 1
ATOM 807 C C . LEU A 1 103 ? 2.595 4.751 -15.356 1.00 93.69 103 LEU A C 1
ATOM 809 O O . LEU A 1 103 ? 2.765 4.219 -16.447 1.00 93.69 103 LEU A O 1
ATOM 813 N N . SER A 1 104 ? 2.805 6.054 -15.147 1.00 94.31 104 SER A N 1
ATOM 814 C CA . SER A 1 104 ? 3.171 6.973 -16.229 1.00 94.31 104 SER A CA 1
ATOM 815 C C . SER A 1 104 ? 4.480 6.577 -16.925 1.00 94.31 104 SER A C 1
ATOM 817 O O . SER A 1 104 ? 4.533 6.498 -18.151 1.00 94.31 104 SER A O 1
ATOM 819 N N . VAL A 1 105 ? 5.538 6.274 -16.163 1.00 93.50 105 VAL A N 1
ATOM 820 C CA . VAL A 1 105 ? 6.837 5.870 -16.733 1.00 93.50 105 VAL A CA 1
ATOM 821 C C . VAL A 1 105 ? 6.746 4.492 -17.395 1.00 93.50 105 VAL A C 1
ATOM 823 O O . VAL A 1 105 ? 7.367 4.251 -18.432 1.00 93.50 105 VAL A O 1
ATOM 826 N N . TYR A 1 106 ? 5.974 3.575 -16.814 1.00 88.25 106 TYR A N 1
ATOM 827 C CA . TYR A 1 106 ? 5.789 2.229 -17.346 1.00 88.25 106 TYR A CA 1
ATOM 828 C C . TYR A 1 106 ? 5.047 2.249 -18.690 1.00 88.25 106 TYR A C 1
ATOM 830 O O . TYR A 1 106 ? 5.473 1.573 -19.626 1.00 88.25 106 TYR A O 1
ATOM 838 N N . GLU A 1 107 ? 3.998 3.065 -18.811 1.00 88.81 107 GLU A N 1
ATOM 839 C CA . GLU A 1 107 ? 3.269 3.297 -20.064 1.00 88.81 107 GLU A CA 1
ATOM 840 C C . GLU A 1 107 ? 4.164 3.936 -21.131 1.00 88.81 107 GLU A C 1
ATOM 842 O O . GLU A 1 107 ? 4.245 3.428 -22.248 1.00 88.81 107 GLU A O 1
ATOM 847 N N . GLN A 1 108 ? 4.916 4.986 -20.783 1.00 89.56 108 GLN A N 1
ATOM 848 C CA . GLN A 1 108 ? 5.872 5.615 -21.704 1.00 89.56 108 GLN A CA 1
ATOM 849 C C . GLN A 1 108 ? 6.917 4.615 -22.210 1.00 89.56 108 GLN A C 1
ATOM 851 O O . GLN A 1 108 ? 7.232 4.583 -23.399 1.00 89.56 108 GLN A O 1
ATOM 856 N N . ARG A 1 109 ? 7.424 3.741 -21.329 1.00 87.69 109 ARG A N 1
ATOM 857 C CA . ARG A 1 109 ? 8.399 2.708 -21.703 1.00 87.69 109 ARG A CA 1
ATOM 858 C C . ARG A 1 109 ? 7.829 1.722 -22.717 1.00 87.69 109 ARG A C 1
ATOM 860 O O . ARG A 1 109 ? 8.581 1.260 -23.570 1.00 87.69 109 ARG A O 1
ATOM 867 N N . ALA A 1 110 ? 6.543 1.387 -22.624 1.00 83.19 110 ALA A N 1
ATOM 868 C CA . ALA A 1 110 ? 5.897 0.468 -23.558 1.00 83.19 110 ALA A CA 1
ATOM 869 C C . ALA A 1 110 ? 5.818 1.030 -24.991 1.00 83.19 110 ALA A C 1
ATOM 871 O O . ALA A 1 110 ? 5.733 0.253 -25.938 1.00 83.19 110 ALA A O 1
ATOM 872 N N . LEU A 1 111 ? 5.879 2.356 -25.144 1.00 87.38 111 LEU A N 1
ATOM 873 C CA . LEU A 1 111 ? 5.810 3.060 -26.429 1.00 87.38 111 LEU A CA 1
ATOM 874 C C . LEU A 1 111 ? 7.188 3.497 -26.961 1.00 87.38 111 LEU A C 1
ATOM 876 O O . LEU A 1 111 ? 7.297 3.927 -28.107 1.00 87.38 111 LEU A O 1
ATOM 880 N N . ALA A 1 112 ? 8.236 3.410 -26.140 1.00 85.88 112 ALA A N 1
ATOM 881 C CA . ALA A 1 112 ? 9.577 3.885 -26.469 1.00 85.88 112 ALA A CA 1
ATOM 882 C C . ALA A 1 112 ? 10.403 2.863 -27.277 1.00 85.88 112 ALA A C 1
ATOM 884 O O . ALA A 1 112 ? 10.160 1.656 -27.238 1.00 85.88 112 ALA A O 1
ATOM 885 N N . SER A 1 113 ? 11.449 3.339 -27.961 1.00 78.38 113 SER A N 1
ATOM 886 C CA . SER A 1 113 ? 12.438 2.501 -28.657 1.00 78.38 113 SER A CA 1
ATOM 887 C C . SER A 1 113 ? 13.864 3.046 -28.470 1.00 78.38 113 SER A C 1
ATOM 889 O O . SER A 1 113 ? 14.055 4.201 -28.100 1.00 78.38 113 SER A O 1
ATOM 891 N N . GLY A 1 114 ? 14.890 2.209 -28.661 1.00 75.31 114 GLY A N 1
ATOM 892 C CA . GLY A 1 114 ? 16.292 2.642 -28.575 1.00 75.31 114 GLY A CA 1
ATOM 893 C C . GLY A 1 114 ? 16.727 3.153 -27.189 1.00 75.31 114 GLY A C 1
ATOM 894 O O . GLY A 1 114 ? 16.423 2.535 -26.166 1.00 75.31 114 GLY A O 1
ATOM 895 N N . MET A 1 115 ? 17.484 4.259 -27.151 1.00 68.62 115 MET A N 1
ATOM 896 C CA . MET A 1 115 ? 18.062 4.826 -25.917 1.00 68.62 115 MET A CA 1
ATOM 897 C C . MET A 1 115 ? 17.004 5.271 -24.893 1.00 68.62 115 MET A C 1
ATOM 899 O O . MET A 1 115 ? 17.242 5.153 -23.688 1.00 68.62 115 MET A O 1
ATOM 903 N N . ASP A 1 116 ? 15.819 5.677 -25.348 1.00 80.69 116 ASP A N 1
ATOM 904 C CA . ASP A 1 116 ? 14.718 6.124 -24.485 1.00 80.69 116 ASP A CA 1
ATOM 905 C C . ASP A 1 116 ? 14.226 5.004 -23.557 1.00 80.69 116 ASP A C 1
ATOM 907 O O . ASP A 1 116 ? 13.916 5.230 -22.385 1.00 80.69 116 ASP A O 1
ATOM 911 N N . VAL A 1 117 ? 14.264 3.751 -24.027 1.00 83.88 117 VAL A N 1
ATOM 912 C CA . VAL A 1 117 ? 13.935 2.570 -23.211 1.00 83.88 117 VAL A CA 1
ATOM 913 C C . VAL A 1 117 ? 14.918 2.414 -22.046 1.00 83.88 117 VAL A C 1
ATOM 915 O O . VAL A 1 117 ? 14.521 2.027 -20.943 1.00 83.88 117 VAL A O 1
ATOM 918 N N . GLY A 1 118 ? 16.200 2.712 -22.276 1.00 82.38 118 GLY A N 1
ATOM 919 C CA . GLY A 1 118 ? 17.245 2.664 -21.254 1.00 82.38 118 GLY A CA 1
ATOM 920 C C . GLY A 1 118 ? 17.031 3.714 -20.164 1.00 82.38 118 GLY A C 1
ATOM 921 O O . GLY A 1 118 ? 17.067 3.376 -18.978 1.00 82.38 118 GLY A O 1
ATOM 922 N N . GLY A 1 119 ? 16.735 4.955 -20.565 1.00 87.38 119 GLY A N 1
ATOM 923 C CA . GLY A 1 119 ? 16.424 6.056 -19.648 1.00 87.38 119 GLY A CA 1
ATOM 924 C C . GLY A 1 119 ? 15.205 5.758 -18.773 1.00 87.38 119 GLY A C 1
ATOM 925 O O . GLY A 1 119 ? 15.293 5.802 -17.544 1.00 87.38 119 GLY A O 1
ATOM 926 N N . LEU A 1 120 ? 14.098 5.333 -19.389 1.00 90.50 120 LEU A N 1
ATOM 927 C CA . LEU A 1 120 ? 12.860 4.990 -18.680 1.00 90.50 120 LEU A CA 1
ATOM 928 C C . LEU A 1 120 ? 13.040 3.780 -17.750 1.00 90.50 120 LEU A C 1
ATOM 930 O O . LEU A 1 120 ? 12.513 3.757 -16.638 1.00 90.50 120 LEU A O 1
ATOM 934 N N . ARG A 1 121 ? 13.850 2.784 -18.139 1.00 88.12 121 ARG A N 1
ATOM 935 C CA . ARG A 1 121 ? 14.218 1.671 -17.246 1.00 88.12 121 ARG A CA 1
ATOM 936 C C . ARG A 1 121 ? 15.025 2.151 -16.036 1.00 88.12 121 ARG A C 1
ATOM 938 O O . ARG A 1 121 ? 14.815 1.644 -14.933 1.00 88.12 121 ARG A O 1
ATOM 945 N N . GLY A 1 122 ? 15.931 3.110 -16.228 1.00 89.56 122 GLY A N 1
ATOM 946 C CA . GLY A 1 122 ? 16.660 3.764 -15.141 1.00 89.56 122 GLY A CA 1
ATOM 947 C C . GLY A 1 122 ? 15.721 4.481 -14.170 1.00 89.56 122 GLY A C 1
ATOM 948 O O . GLY A 1 122 ? 15.830 4.287 -12.959 1.00 89.56 122 GLY A O 1
ATOM 949 N N . GLN A 1 123 ? 14.745 5.222 -14.700 1.00 93.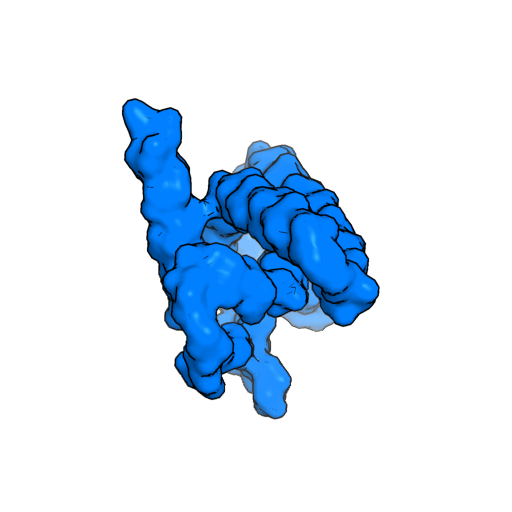12 123 GLN A N 1
ATOM 950 C CA . GLN A 1 123 ? 13.735 5.923 -13.907 1.00 93.12 123 GLN A CA 1
ATOM 951 C C . GLN A 1 123 ? 12.847 4.961 -13.105 1.00 93.12 123 GLN A C 1
ATOM 953 O O . GLN A 1 123 ? 12.653 5.172 -11.910 1.00 93.12 123 GLN A O 1
ATOM 958 N N . LEU A 1 124 ? 12.382 3.859 -13.705 1.00 92.88 124 LEU A N 1
ATOM 959 C CA . LEU A 1 124 ? 11.666 2.804 -12.972 1.00 92.88 124 LEU A CA 1
ATOM 960 C C . LEU A 1 124 ? 12.534 2.199 -11.859 1.00 92.88 124 LEU A C 1
ATOM 962 O O . LEU A 1 124 ? 12.060 1.964 -10.750 1.00 92.88 124 LEU A O 1
ATOM 966 N N . GLY A 1 125 ? 13.826 1.986 -12.125 1.00 91.56 125 GLY A N 1
ATOM 967 C CA . GLY A 1 125 ? 14.780 1.525 -11.117 1.00 91.56 125 GLY A CA 1
ATOM 968 C C . GLY A 1 125 ? 14.953 2.506 -9.955 1.00 91.56 125 GLY A C 1
ATOM 969 O O . GLY A 1 125 ? 15.106 2.071 -8.815 1.00 91.56 125 GLY A O 1
ATOM 970 N N . TYR A 1 126 ? 14.917 3.812 -10.219 1.00 92.00 126 TYR A N 1
ATOM 971 C CA . TYR A 1 126 ? 14.949 4.850 -9.189 1.00 92.00 126 TYR A CA 1
ATOM 972 C C . TYR A 1 126 ? 13.651 4.880 -8.371 1.00 92.00 126 TYR A C 1
ATOM 974 O O . TYR A 1 126 ? 13.708 4.835 -7.143 1.00 92.00 126 TYR A O 1
ATOM 982 N N . LEU A 1 127 ? 12.490 4.848 -9.033 1.00 94.25 127 LEU A N 1
ATOM 983 C CA . LEU A 1 127 ? 11.183 4.800 -8.368 1.00 94.25 127 LEU A CA 1
ATOM 984 C C . LEU A 1 127 ? 11.050 3.572 -7.459 1.00 94.25 127 LEU A C 1
ATOM 986 O O . LEU A 1 127 ? 10.608 3.703 -6.321 1.00 94.25 127 LEU A O 1
ATOM 990 N N . ALA A 1 128 ? 11.515 2.397 -7.899 1.00 91.62 128 ALA A N 1
ATOM 991 C CA . ALA A 1 128 ? 11.498 1.187 -7.075 1.00 91.62 128 ALA A CA 1
ATOM 992 C C . ALA A 1 128 ? 12.293 1.363 -5.765 1.00 91.62 128 ALA A C 1
ATOM 994 O O . ALA A 1 128 ? 11.889 0.890 -4.700 1.00 91.62 128 ALA A O 1
ATOM 995 N N . ARG A 1 129 ? 13.414 2.093 -5.811 1.00 90.12 129 ARG A N 1
ATOM 996 C CA . ARG A 1 129 ? 14.191 2.417 -4.604 1.00 90.12 129 ARG A CA 1
ATOM 997 C C . ARG A 1 129 ? 13.429 3.364 -3.693 1.00 90.12 129 ARG A C 1
ATOM 999 O O . ARG A 1 129 ? 13.354 3.108 -2.498 1.00 90.12 129 ARG A O 1
ATOM 1006 N N . GLN A 1 130 ? 12.850 4.424 -4.248 1.00 92.88 130 GLN A N 1
ATOM 1007 C CA . GLN A 1 130 ? 12.108 5.406 -3.461 1.00 92.88 130 GLN A CA 1
ATOM 1008 C C . GLN A 1 130 ? 10.868 4.809 -2.785 1.00 92.88 130 GLN A C 1
ATOM 1010 O O . GLN A 1 130 ? 10.570 5.155 -1.647 1.00 92.88 130 GLN A O 1
ATOM 1015 N N . MET A 1 131 ? 10.199 3.854 -3.436 1.00 94.12 131 MET A N 1
ATOM 1016 C CA . MET A 1 131 ? 9.074 3.116 -2.854 1.00 94.12 131 MET A CA 1
ATOM 1017 C C . MET A 1 131 ? 9.473 2.212 -1.680 1.00 94.12 131 MET A C 1
ATOM 1019 O O . MET A 1 131 ? 8.613 1.848 -0.887 1.00 94.12 131 MET A O 1
ATOM 1023 N N . SER A 1 132 ? 10.748 1.826 -1.555 1.00 91.12 132 SER A N 1
ATOM 1024 C CA . SER A 1 132 ? 11.164 0.755 -0.639 1.00 91.12 132 SER A CA 1
ATOM 1025 C C . SER A 1 132 ? 10.933 1.098 0.838 1.00 91.12 132 SER A C 1
ATOM 1027 O O . SER A 1 132 ? 10.399 0.273 1.575 1.00 91.12 132 SER A O 1
ATOM 1029 N N . ASP A 1 133 ? 11.294 2.308 1.274 1.00 93.00 133 ASP A N 1
ATOM 1030 C CA . ASP A 1 133 ? 11.094 2.736 2.668 1.00 93.00 133 ASP A CA 1
ATOM 1031 C C . ASP A 1 133 ? 9.604 2.933 3.027 1.00 93.00 133 ASP A C 1
ATOM 1033 O O . ASP A 1 133 ? 9.147 2.309 3.991 1.00 93.00 133 ASP A O 1
ATOM 1037 N N . PRO A 1 134 ? 8.801 3.690 2.250 1.00 95.69 134 PRO A N 1
ATOM 1038 C CA . PRO A 1 134 ? 7.362 3.794 2.484 1.00 95.69 134 PRO A CA 1
ATOM 1039 C C . PRO A 1 134 ? 6.653 2.439 2.478 1.00 95.69 134 PRO A C 1
ATOM 1041 O O . PRO A 1 134 ? 5.818 2.192 3.346 1.00 95.69 134 PRO A O 1
ATOM 1044 N N . LEU A 1 135 ? 7.019 1.539 1.559 1.00 94.50 135 LEU A N 1
ATOM 1045 C CA . LEU A 1 135 ? 6.450 0.198 1.493 1.00 94.50 135 LEU A CA 1
ATOM 1046 C C . LEU A 1 135 ? 6.720 -0.589 2.777 1.00 94.50 135 LEU A C 1
ATOM 1048 O O . LEU A 1 135 ? 5.793 -1.135 3.367 1.00 94.50 135 LEU A O 1
ATOM 1052 N N . ILE A 1 136 ? 7.970 -0.628 3.246 1.00 94.50 136 ILE A N 1
ATOM 1053 C CA . ILE A 1 136 ? 8.317 -1.336 4.486 1.00 94.50 136 ILE A CA 1
ATOM 1054 C C . ILE A 1 136 ? 7.535 -0.765 5.669 1.00 94.50 136 ILE A C 1
ATOM 1056 O O . ILE A 1 136 ? 7.005 -1.539 6.469 1.00 94.50 136 ILE A O 1
ATOM 1060 N N . LYS A 1 137 ? 7.418 0.563 5.770 1.00 96.50 137 LYS A N 1
ATOM 1061 C CA . LYS A 1 137 ? 6.638 1.226 6.825 1.00 96.50 137 LYS A CA 1
ATOM 1062 C C . LYS A 1 137 ? 5.161 0.838 6.773 1.00 96.50 137 LYS A C 1
ATOM 1064 O O . LYS A 1 137 ? 4.621 0.438 7.799 1.00 96.50 137 LYS A O 1
ATOM 1069 N N . VAL A 1 138 ? 4.535 0.870 5.593 1.00 96.81 138 VAL A N 1
ATOM 1070 C CA . VAL A 1 138 ? 3.132 0.451 5.409 1.00 96.81 138 VAL A CA 1
ATOM 1071 C C . VAL A 1 138 ? 2.946 -1.011 5.806 1.00 96.81 138 VAL A C 1
ATOM 1073 O O . VAL A 1 138 ? 2.090 -1.309 6.630 1.00 96.81 138 VAL A O 1
ATOM 1076 N N . LEU A 1 139 ? 3.781 -1.919 5.297 1.00 95.00 139 LEU A N 1
ATOM 1077 C CA . LEU A 1 139 ? 3.678 -3.350 5.595 1.00 95.00 139 LEU A CA 1
ATOM 1078 C C . LEU A 1 139 ? 3.894 -3.654 7.085 1.00 95.00 139 LEU A C 1
ATOM 1080 O O . LEU A 1 139 ? 3.231 -4.513 7.651 1.00 95.00 139 LEU A O 1
ATOM 1084 N N . THR A 1 140 ? 4.828 -2.959 7.736 1.00 95.69 140 THR A N 1
ATOM 1085 C CA . THR A 1 140 ? 5.055 -3.092 9.188 1.00 95.69 140 THR A CA 1
ATOM 1086 C C . THR A 1 140 ? 3.844 -2.596 9.976 1.00 95.69 140 THR A C 1
ATOM 1088 O O . THR A 1 140 ? 3.467 -3.167 10.998 1.00 95.69 140 THR A O 1
ATOM 1091 N N . PHE A 1 141 ? 3.197 -1.541 9.485 1.00 96.69 141 PHE A N 1
ATOM 1092 C CA . PHE A 1 141 ? 1.997 -0.999 10.100 1.00 96.69 141 PHE A CA 1
ATOM 1093 C C . PHE A 1 141 ? 0.774 -1.919 9.924 1.00 96.69 141 PHE A C 1
ATOM 1095 O O . PHE A 1 141 ? -0.019 -2.042 10.854 1.00 96.69 141 PHE A O 1
ATOM 1102 N N . VAL A 1 142 ? 0.651 -2.633 8.798 1.00 95.19 142 VAL A N 1
ATOM 1103 C CA . VAL A 1 142 ? -0.364 -3.693 8.605 1.00 95.19 142 VAL A CA 1
ATOM 1104 C C . VAL A 1 142 ? -0.243 -4.773 9.690 1.00 95.19 142 VAL A C 1
ATOM 1106 O O . VAL A 1 142 ? -1.238 -5.133 10.323 1.00 95.19 142 VAL A O 1
ATOM 1109 N N . GLU A 1 143 ? 0.978 -5.226 9.985 1.00 94.62 143 GLU A N 1
ATOM 1110 C CA . GLU A 1 143 ? 1.224 -6.185 11.072 1.00 94.62 143 GLU A CA 1
ATOM 1111 C C . GLU A 1 143 ? 0.905 -5.595 12.448 1.00 94.62 143 GLU A C 1
ATOM 1113 O O . GLU A 1 143 ? 0.304 -6.275 13.278 1.00 94.62 143 GLU A O 1
ATOM 1118 N N . LYS A 1 144 ? 1.223 -4.313 12.688 1.00 95.19 144 LYS A N 1
ATOM 1119 C CA . LYS A 1 144 ? 0.829 -3.604 13.920 1.00 95.19 144 LYS A CA 1
ATOM 1120 C C . LYS A 1 144 ? -0.693 -3.553 14.095 1.00 95.19 144 LYS A C 1
ATOM 1122 O O . LYS A 1 144 ? -1.192 -3.708 15.209 1.00 95.19 144 LYS A O 1
ATOM 1127 N N . MET A 1 145 ? -1.441 -3.360 13.009 1.00 95.00 145 MET A N 1
ATOM 1128 C CA . MET A 1 145 ? -2.904 -3.438 13.027 1.00 95.00 145 MET A CA 1
ATOM 1129 C C . MET A 1 145 ? -3.400 -4.860 13.320 1.00 95.00 145 MET A C 1
ATOM 1131 O O . MET A 1 145 ? -4.534 -5.023 13.765 1.00 95.00 145 MET A O 1
ATOM 1135 N N . GLY A 1 146 ? -2.547 -5.872 13.155 1.00 93.12 146 GLY A N 1
ATOM 1136 C CA . GLY A 1 146 ? -2.783 -7.271 13.501 1.00 93.12 146 GLY A CA 1
ATOM 1137 C C . GLY A 1 146 ? -3.290 -8.127 12.347 1.00 93.12 146 GLY A C 1
ATOM 1138 O O . GLY A 1 146 ? -3.970 -9.119 12.605 1.00 93.12 146 GLY A O 1
ATOM 1139 N N . LEU A 1 147 ? -2.987 -7.739 11.105 1.00 91.38 147 LEU A N 1
ATOM 1140 C CA . LEU A 1 147 ? -3.096 -8.619 9.944 1.00 91.38 147 LEU A CA 1
ATOM 1141 C C . LEU A 1 147 ? -1.728 -9.222 9.617 1.00 91.38 147 LEU A C 1
ATOM 1143 O O . LEU A 1 147 ? -0.710 -8.534 9.636 1.00 91.38 147 LEU A O 1
ATOM 1147 N N . TYR A 1 148 ? -1.713 -10.506 9.284 1.00 88.06 148 TYR A N 1
ATOM 1148 C CA . TYR A 1 148 ? -0.543 -11.185 8.746 1.00 88.06 148 TYR A CA 1
ATOM 1149 C C . TYR A 1 148 ? -0.404 -10.902 7.256 1.00 88.06 148 TYR A C 1
ATOM 1151 O O . TYR A 1 148 ? -1.377 -11.003 6.505 1.00 88.06 148 TYR A O 1
ATOM 1159 N N . LEU A 1 149 ? 0.826 -10.613 6.848 1.00 84.88 149 LEU A N 1
ATOM 1160 C CA . LEU A 1 149 ? 1.213 -10.472 5.453 1.00 84.88 149 LEU A CA 1
ATOM 1161 C C . LEU A 1 149 ? 1.302 -11.840 4.778 1.00 84.88 149 LEU A C 1
ATOM 1163 O O . LEU A 1 149 ? 1.773 -12.803 5.381 1.00 84.88 149 LEU A O 1
ATOM 1167 N N . ASP A 1 150 ? 0.884 -11.917 3.519 1.00 82.06 150 ASP A N 1
ATOM 1168 C CA . ASP A 1 150 ? 1.108 -13.100 2.695 1.00 82.06 150 ASP A CA 1
ATOM 1169 C C . ASP A 1 150 ? 2.524 -13.120 2.089 1.00 82.06 150 ASP A C 1
ATOM 1171 O O . ASP A 1 150 ? 3.299 -12.158 2.181 1.00 82.06 150 ASP A O 1
ATOM 1175 N N . ASP A 1 151 ? 2.864 -14.235 1.440 1.00 78.69 151 ASP A N 1
ATOM 1176 C CA . ASP A 1 151 ? 4.170 -14.435 0.803 1.00 78.69 151 ASP A CA 1
ATOM 1177 C C . ASP A 1 151 ? 4.505 -13.328 -0.206 1.00 78.69 151 ASP A C 1
ATOM 1179 O O . ASP A 1 151 ? 5.668 -12.949 -0.368 1.00 78.69 151 ASP A O 1
ATOM 1183 N N . HIS A 1 152 ? 3.486 -12.775 -0.868 1.00 83.31 152 HIS A N 1
ATOM 1184 C CA . HIS A 1 152 ? 3.641 -11.689 -1.824 1.00 83.31 152 HIS A CA 1
ATOM 1185 C C . HIS A 1 152 ? 4.246 -10.445 -1.157 1.00 83.31 152 HIS A C 1
ATOM 1187 O O . HIS A 1 152 ? 5.276 -9.933 -1.616 1.00 83.31 152 HIS A O 1
ATOM 1193 N N . TYR A 1 153 ? 3.675 -9.993 -0.038 1.00 85.00 153 TYR A N 1
ATOM 1194 C CA . TYR A 1 153 ? 4.213 -8.850 0.702 1.00 85.00 153 TYR A CA 1
ATOM 1195 C C . TYR A 1 153 ? 5.525 -9.172 1.420 1.00 85.00 153 TYR A C 1
ATOM 1197 O O . TYR A 1 153 ? 6.388 -8.296 1.540 1.00 85.00 153 TYR A O 1
ATOM 1205 N N . MET A 1 154 ? 5.731 -10.419 1.853 1.00 84.75 154 MET A N 1
ATOM 1206 C CA . MET A 1 154 ? 7.012 -10.843 2.425 1.00 84.75 154 MET A CA 1
ATOM 1207 C C . MET A 1 154 ? 8.154 -10.725 1.412 1.00 84.75 154 MET A C 1
ATOM 1209 O O . MET A 1 154 ? 9.211 -10.176 1.735 1.00 84.75 154 MET A O 1
ATOM 1213 N N . VAL A 1 155 ? 7.939 -11.177 0.174 1.00 84.81 155 VAL A N 1
ATOM 1214 C CA . VAL A 1 155 ? 8.918 -11.039 -0.913 1.00 84.81 155 VAL A CA 1
ATOM 1215 C C . VAL A 1 155 ? 9.194 -9.564 -1.202 1.00 84.81 155 VAL A C 1
ATOM 1217 O O . VAL A 1 155 ? 10.357 -9.165 -1.294 1.00 84.81 155 VAL A O 1
ATOM 1220 N N . ALA A 1 156 ? 8.148 -8.737 -1.289 1.00 85.12 156 ALA A N 1
ATOM 1221 C CA . ALA A 1 156 ? 8.294 -7.302 -1.517 1.00 85.12 156 ALA A CA 1
ATOM 1222 C C . ALA A 1 156 ? 9.142 -6.624 -0.428 1.00 85.12 156 ALA A C 1
ATOM 1224 O O . ALA A 1 156 ? 10.091 -5.898 -0.731 1.00 85.12 156 ALA A O 1
ATOM 1225 N N . ARG A 1 157 ? 8.851 -6.919 0.845 1.00 87.62 157 ARG A N 1
ATOM 1226 C CA . ARG A 1 157 ? 9.596 -6.412 2.004 1.00 87.62 157 ARG A CA 1
ATOM 1227 C C . ARG A 1 157 ? 11.068 -6.821 1.959 1.00 87.62 157 ARG A C 1
ATOM 1229 O O . ARG A 1 157 ? 11.938 -5.990 2.216 1.00 87.62 157 ARG A O 1
ATOM 1236 N N . GLN A 1 158 ? 11.360 -8.082 1.639 1.00 87.19 158 GLN A N 1
ATOM 1237 C CA . GLN A 1 158 ? 12.735 -8.579 1.557 1.00 87.19 158 GLN A CA 1
ATOM 1238 C C . GLN A 1 158 ? 13.538 -7.858 0.471 1.00 87.19 158 GLN A C 1
ATOM 1240 O O . GLN A 1 158 ? 14.681 -7.468 0.713 1.00 87.19 158 GLN A O 1
ATOM 1245 N N . GLU A 1 159 ? 12.956 -7.657 -0.712 1.00 85.81 159 GLU A N 1
ATOM 1246 C CA . GLU A 1 159 ? 13.636 -6.949 -1.797 1.00 85.81 159 GLU A CA 1
ATOM 1247 C C . GLU A 1 159 ? 13.817 -5.455 -1.489 1.00 85.81 159 GLU A C 1
ATOM 1249 O O . GLU A 1 159 ? 14.918 -4.925 -1.659 1.00 85.81 159 GLU A O 1
ATOM 1254 N N . ALA A 1 160 ? 12.794 -4.795 -0.940 1.00 86.88 160 ALA A N 1
ATOM 1255 C CA . ALA A 1 160 ? 12.885 -3.410 -0.481 1.00 86.88 160 ALA A CA 1
ATOM 1256 C C . ALA A 1 160 ? 14.004 -3.227 0.565 1.00 86.88 160 ALA A C 1
ATOM 1258 O O . ALA A 1 160 ? 14.810 -2.296 0.480 1.00 86.88 160 ALA A O 1
ATOM 1259 N N . ALA A 1 161 ? 14.130 -4.162 1.514 1.00 86.12 161 ALA A N 1
ATOM 1260 C CA . ALA A 1 161 ? 15.145 -4.102 2.564 1.00 86.12 161 ALA A CA 1
ATOM 1261 C C . ALA A 1 161 ? 16.578 -4.218 2.015 1.00 86.12 161 ALA A C 1
ATOM 1263 O O . ALA A 1 161 ? 17.497 -3.588 2.545 1.00 86.12 161 ALA A O 1
ATOM 1264 N N . LYS A 1 162 ? 16.792 -4.981 0.933 1.00 85.75 162 LYS A N 1
ATOM 1265 C CA . LYS A 1 162 ? 18.108 -5.074 0.274 1.00 85.75 162 LYS A CA 1
ATOM 1266 C C . LYS A 1 162 ? 18.559 -3.730 -0.299 1.00 85.75 162 LYS A C 1
ATOM 1268 O O . LYS A 1 162 ? 19.758 -3.460 -0.305 1.00 85.75 162 LYS A O 1
ATOM 1273 N N . TYR A 1 163 ? 17.636 -2.890 -0.769 1.00 77.69 163 TYR A N 1
ATOM 1274 C CA . TYR A 1 163 ? 17.977 -1.566 -1.294 1.00 77.69 163 TYR A CA 1
ATOM 1275 C C . TYR A 1 163 ? 18.370 -0.578 -0.206 1.00 77.69 163 TYR A C 1
ATOM 1277 O O . TYR A 1 163 ? 19.337 0.156 -0.394 1.00 77.69 163 TYR A O 1
ATOM 1285 N N . LEU A 1 164 ? 17.678 -0.593 0.933 1.00 79.94 164 LEU A N 1
ATOM 1286 C CA . LEU A 1 164 ? 18.024 0.279 2.057 1.00 79.94 164 LEU A CA 1
ATOM 1287 C C . LEU A 1 164 ? 19.408 -0.058 2.629 1.00 79.94 164 LEU A C 1
ATOM 1289 O O . LEU A 1 164 ? 20.181 0.843 2.930 1.00 79.94 164 LEU A O 1
ATOM 1293 N N . LYS A 1 165 ? 19.770 -1.346 2.688 1.00 78.06 165 LYS A N 1
ATOM 1294 C CA . LYS A 1 165 ? 21.090 -1.794 3.169 1.00 78.06 165 LYS A CA 1
ATOM 1295 C C . LYS A 1 165 ? 22.261 -1.466 2.239 1.00 78.06 165 LYS A C 1
ATOM 1297 O O . LYS A 1 165 ? 23.392 -1.492 2.691 1.00 78.06 165 LYS A O 1
ATOM 1302 N N . ARG A 1 166 ? 22.022 -1.227 0.947 1.00 63.12 166 ARG A N 1
ATOM 1303 C CA . ARG A 1 166 ? 23.086 -0.922 -0.031 1.00 63.12 166 ARG A CA 1
ATOM 1304 C C . ARG A 1 166 ? 23.488 0.556 -0.060 1.00 63.12 166 ARG A C 1
ATOM 1306 O O . ARG A 1 166 ? 24.441 0.888 -0.755 1.00 63.12 166 ARG A O 1
ATOM 1313 N N . ASN A 1 167 ? 22.749 1.415 0.641 1.00 50.97 167 ASN A N 1
ATOM 1314 C CA . ASN A 1 167 ? 22.946 2.866 0.652 1.00 50.97 167 ASN A CA 1
ATOM 1315 C C . ASN A 1 167 ? 23.340 3.415 2.039 1.00 50.97 167 ASN A C 1
ATOM 1317 O O . ASN A 1 167 ? 23.434 4.631 2.183 1.00 50.97 167 ASN A O 1
ATOM 1321 N N . ASN A 1 168 ? 23.553 2.531 3.021 1.00 45.03 168 ASN A N 1
ATOM 1322 C CA . ASN A 1 168 ? 24.196 2.816 4.307 1.00 45.03 168 ASN A CA 1
ATOM 1323 C C . ASN A 1 168 ? 25.573 2.152 4.322 1.00 45.03 168 ASN A C 1
ATOM 1325 O O . ASN A 1 168 ? 26.469 2.699 4.994 1.00 45.03 168 ASN A O 1
#

pLDDT: mean 87.74, std 12.13, range [42.03, 97.69]

Foldseek 3Di:
DDDLVLLLLLLVLLLLLQVLCLVCLQVLCCLLVVDPPPVDPDRFQWRFDRDVVQQWTFTAGPPPRDTDDTQHSVNSVVLDDPCSSVQSNVLSVQSNVLSVVLVVLVVVLVVDDDVSVVVSSVVSNVSSLSNLVSLLSSQVVCVSSPDDGDPSSVVSNVSSVVSVVVVD

Secondary structure (DSSP, 8-state):
---HHHHHHHHHHHHHHHHHHHHHHHHHHHHHH--S--TT-PPPSEEEEEEGGGTEEEEEETTT--EEEEEEHHHHHHH--HHHHHHHHHHHHHHHHHHHHHHHHHHHHHH--THHHHHHHHHHHHHHHHHHHHHHHHHHHHHHHTPPPPHHHHHHHHHHHHHHHT--

Radius of gyration: 16.89 Å; chains: 1; bounding box: 44×29×51 Å

Organism: NCBI:txid1505087

Sequence (168 aa):
MVDLATAAVIAKIVSDAVGAFDKVFRGYMDVLKRVPTVPTLPPPAFADVNSPHQNAFVARSRQSAQLYQTVTYKQLCERLSDGDREYIETPGRAMDSYQRQWLSVYEQRALASGMDVGGLRGQLGYLARQMSDPLIKVLTFVEKMGLYLDDHYMVARQEAAKYLKRNN